Protein AF-T1B1P4-F1 (afdb_monomer_lite)

Secondary structure (DSSP, 8-state):
----------PPPPPPHHHHHHHHHHHHTTPEEE-S-HHHHTTSTT-EEE---------

Sequence (59 aa):
MVRSAPRSRRKASPIGNNDLWIAAHAKAAGLIVVTNNEREFRRVPGLQVRNWAMKRRTA

pLDDT: mean 83.87, std 17.8, range [41.97, 98.31]

Foldseek 3Di:
DDDDDDDDDDDPDAQDPVLVVVLVVCQVVVHEAEDPPVVNSVVDPPHHYHYPDDDDDDD

Organism: NCBI:txid410659

Radius of gyration: 16.33 Å; chains: 1; bounding box: 47×25×38 Å

InterPro domains:
  IPR002716 PIN domain [PF01850] (9-46)
  IPR029060 PIN-like domain superfamily [SSF88723] (8-53)
  IPR050556 Type II toxin-antitoxin system RNase [PTHR33653] (7-52)

Structure (mmCIF, N/CA/C/O backbone):
data_AF-T1B1P4-F1
#
_entry.id   AF-T1B1P4-F1
#
loop_
_atom_site.group_PDB
_atom_site.id
_atom_site.type_symbol
_atom_site.label_atom_id
_atom_site.label_alt_id
_atom_site.label_comp_id
_atom_site.label_asym_id
_atom_site.label_entity_id
_atom_site.label_seq_id
_atom_site.pdbx_PDB_ins_code
_atom_site.Cartn_x
_atom_site.Cartn_y
_atom_site.Cartn_z
_atom_site.occupancy
_atom_site.B_iso_or_equiv
_atom_site.auth_seq_id
_atom_site.auth_comp_id
_atom_site.auth_asym_id
_atom_site.auth_atom_id
_atom_site.pdbx_PDB_model_num
ATOM 1 N N . MET A 1 1 ? 35.132 14.227 19.934 1.00 41.97 1 MET A N 1
ATO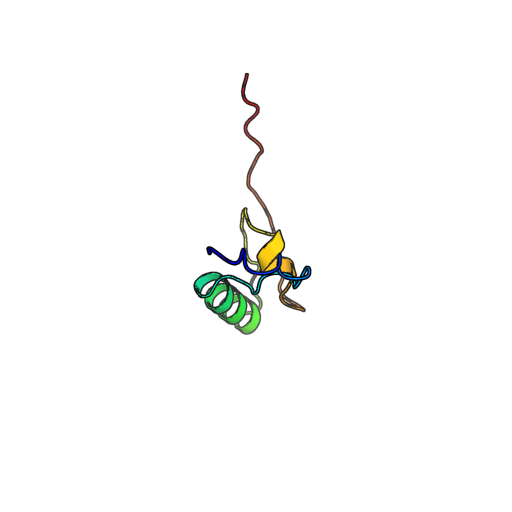M 2 C CA . MET A 1 1 ? 34.402 15.277 19.186 1.00 41.97 1 MET A CA 1
ATOM 3 C C . MET A 1 1 ? 33.307 14.615 18.355 1.00 41.97 1 MET A C 1
ATOM 5 O O . MET A 1 1 ? 33.582 14.132 17.266 1.00 41.97 1 MET A O 1
ATOM 9 N N . VAL A 1 2 ? 32.094 14.487 18.903 1.00 46.66 2 VAL A N 1
ATOM 10 C CA . VAL A 1 2 ? 30.960 13.833 18.225 1.00 46.66 2 VAL A CA 1
ATOM 11 C C . VAL A 1 2 ? 30.343 14.848 17.263 1.00 46.66 2 VAL A C 1
ATOM 13 O O . VAL A 1 2 ? 29.711 15.806 17.698 1.00 46.66 2 VAL A O 1
ATOM 16 N N . ARG A 1 3 ? 30.579 14.701 15.956 1.00 50.25 3 ARG A N 1
ATOM 17 C CA . ARG A 1 3 ? 29.929 15.549 14.948 1.00 50.25 3 ARG A CA 1
ATOM 18 C C . ARG A 1 3 ? 28.513 15.028 14.718 1.00 50.25 3 ARG A C 1
ATOM 20 O O . ARG A 1 3 ? 28.328 14.008 14.062 1.00 50.25 3 ARG A O 1
ATOM 27 N N . SER A 1 4 ? 27.532 15.735 15.271 1.00 49.62 4 SER A N 1
ATOM 28 C CA . SER A 1 4 ? 26.112 15.585 14.957 1.00 49.62 4 SER A CA 1
ATOM 29 C C . SER A 1 4 ? 25.915 15.600 13.440 1.00 49.62 4 SER A C 1
ATOM 31 O O . SER A 1 4 ? 26.203 16.598 12.778 1.00 49.62 4 SER A O 1
ATOM 33 N N . ALA A 1 5 ? 25.463 14.477 12.882 1.00 55.38 5 ALA A N 1
ATOM 34 C CA . ALA A 1 5 ? 25.151 14.370 11.465 1.00 55.38 5 ALA A CA 1
ATOM 35 C C . ALA A 1 5 ? 24.012 15.347 11.096 1.00 55.38 5 ALA A C 1
ATOM 37 O O . ALA A 1 5 ? 23.076 15.529 11.883 1.00 55.38 5 ALA A O 1
ATOM 38 N N . PRO A 1 6 ? 24.070 15.996 9.920 1.00 49.22 6 PRO A N 1
ATOM 39 C CA . PRO A 1 6 ? 23.090 16.997 9.525 1.00 49.22 6 PRO A CA 1
ATOM 40 C C . PRO A 1 6 ? 21.698 16.373 9.381 1.00 49.22 6 PRO A C 1
ATOM 42 O O . PRO A 1 6 ? 21.513 15.361 8.705 1.00 49.22 6 PRO A O 1
ATOM 45 N N . ARG A 1 7 ? 20.710 17.016 10.014 1.00 54.41 7 ARG A N 1
ATOM 46 C CA . ARG A 1 7 ? 19.278 16.697 9.941 1.00 54.41 7 ARG A CA 1
ATOM 47 C C . ARG A 1 7 ? 18.870 16.599 8.468 1.00 54.41 7 ARG A C 1
ATOM 49 O O . ARG A 1 7 ? 18.880 17.602 7.752 1.00 54.41 7 ARG A O 1
ATOM 56 N N . SER A 1 8 ? 18.590 15.382 8.002 1.00 54.31 8 SER A N 1
ATOM 57 C CA . SER A 1 8 ? 18.353 15.121 6.586 1.00 54.31 8 SER A CA 1
ATOM 58 C C . SER A 1 8 ? 17.148 15.927 6.099 1.00 54.31 8 SER A C 1
ATOM 60 O O . SER A 1 8 ? 16.085 15.978 6.722 1.00 54.31 8 SER A O 1
ATOM 62 N N . ARG A 1 9 ? 17.354 16.634 4.983 1.00 46.78 9 ARG A N 1
ATOM 63 C CA . ARG A 1 9 ? 16.309 17.363 4.262 1.00 46.78 9 ARG A CA 1
ATOM 64 C C . ARG A 1 9 ? 15.122 16.429 4.057 1.00 46.78 9 ARG A C 1
ATOM 66 O O . ARG A 1 9 ? 15.332 15.280 3.685 1.00 46.78 9 ARG A O 1
ATOM 73 N N . ARG A 1 10 ? 13.911 16.951 4.276 1.00 51.81 10 ARG A N 1
ATOM 74 C CA . ARG A 1 10 ? 12.600 16.327 4.031 1.00 51.81 10 ARG A CA 1
ATOM 75 C C . ARG A 1 10 ? 12.550 15.598 2.676 1.00 51.81 10 ARG A C 1
ATOM 77 O O . ARG A 1 10 ? 12.021 16.124 1.705 1.00 51.81 10 ARG A O 1
ATOM 84 N N . LYS A 1 11 ? 13.090 14.389 2.593 1.00 55.31 11 LYS A N 1
ATOM 85 C CA . LYS A 1 11 ? 12.732 13.422 1.564 1.00 55.31 11 LYS A CA 1
ATOM 86 C C . LYS A 1 11 ? 11.568 12.663 2.169 1.00 55.31 11 LYS A C 1
ATOM 88 O O . LYS A 1 11 ? 11.687 12.168 3.288 1.00 55.31 11 LYS A O 1
ATOM 93 N N . ALA A 1 12 ? 10.419 12.672 1.497 1.00 63.50 12 ALA A N 1
ATOM 94 C CA . ALA A 1 12 ? 9.321 11.800 1.885 1.00 63.50 12 ALA A CA 1
ATOM 95 C C . ALA A 1 12 ? 9.905 10.393 2.060 1.00 63.50 12 ALA A C 1
ATOM 97 O O . ALA A 1 12 ? 10.557 9.902 1.138 1.00 63.50 12 ALA A O 1
ATOM 98 N N . SER A 1 13 ? 9.777 9.808 3.255 1.00 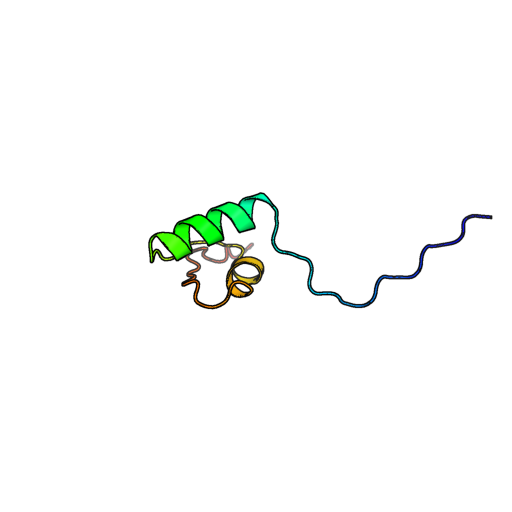70.75 13 SER A N 1
ATOM 99 C CA . SER A 1 13 ? 10.340 8.482 3.501 1.00 70.75 13 SER A CA 1
ATOM 100 C C . SER A 1 13 ? 9.818 7.514 2.435 1.00 70.75 13 SER A C 1
ATOM 102 O O . SER A 1 13 ? 8.638 7.600 2.078 1.00 70.75 13 SER A O 1
ATOM 104 N N . PRO A 1 14 ? 10.662 6.629 1.889 1.00 80.00 14 PRO A N 1
ATOM 105 C CA . PRO A 1 14 ? 10.175 5.567 1.019 1.00 80.00 14 PRO A CA 1
ATOM 106 C C . PRO A 1 14 ? 9.112 4.741 1.760 1.00 80.00 14 PRO A C 1
ATOM 108 O O . PRO A 1 14 ? 9.096 4.707 2.991 1.00 80.00 14 PRO A O 1
ATOM 111 N N . ILE A 1 15 ? 8.195 4.134 1.006 1.00 86.12 15 ILE A N 1
ATOM 112 C CA . ILE A 1 15 ? 7.237 3.161 1.544 1.00 86.12 15 ILE A CA 1
ATOM 113 C C . ILE A 1 15 ? 8.007 2.018 2.223 1.00 86.12 15 ILE A C 1
ATOM 115 O O . ILE A 1 15 ? 9.080 1.636 1.745 1.00 86.12 15 ILE A O 1
ATOM 119 N N . GLY A 1 16 ? 7.497 1.503 3.343 1.00 91.12 16 GLY A N 1
ATOM 120 C CA . GLY A 1 16 ? 8.097 0.344 4.001 1.00 91.12 16 GLY A CA 1
ATOM 121 C C . GLY A 1 16 ? 8.274 -0.841 3.040 1.00 91.12 16 GLY A C 1
ATOM 122 O O . GLY A 1 16 ? 7.493 -1.019 2.107 1.00 91.12 16 GLY A O 1
ATOM 123 N N . ASN A 1 17 ? 9.299 -1.674 3.260 1.00 90.56 17 ASN A N 1
ATOM 124 C CA . ASN A 1 17 ? 9.630 -2.771 2.339 1.00 90.56 17 ASN A CA 1
ATOM 125 C C . ASN A 1 17 ? 8.455 -3.747 2.134 1.00 90.56 17 ASN A C 1
ATOM 127 O O . ASN A 1 17 ? 8.186 -4.163 1.014 1.00 90.56 17 ASN A O 1
ATOM 131 N N . ASN A 1 18 ? 7.719 -4.073 3.199 1.00 94.75 18 ASN A N 1
ATOM 132 C CA . ASN A 1 18 ? 6.544 -4.946 3.106 1.00 94.75 18 ASN A CA 1
ATOM 133 C C . ASN A 1 18 ? 5.355 -4.230 2.451 1.00 94.75 18 ASN A C 1
ATOM 135 O O . ASN A 1 18 ? 4.680 -4.808 1.601 1.00 94.75 18 ASN A O 1
ATOM 139 N N . ASP A 1 19 ? 5.144 -2.959 2.795 1.00 94.44 19 ASP A N 1
ATOM 140 C CA . ASP A 1 19 ? 4.086 -2.121 2.226 1.00 94.44 19 ASP A CA 1
ATOM 141 C C . ASP A 1 19 ? 4.262 -1.963 0.707 1.00 94.44 19 ASP A C 1
ATOM 143 O O . ASP A 1 19 ? 3.275 -1.934 -0.029 1.00 94.44 19 ASP A O 1
ATOM 147 N N . LEU A 1 20 ? 5.507 -1.964 0.214 1.00 94.31 20 LEU A N 1
ATOM 148 C CA . LEU A 1 20 ? 5.811 -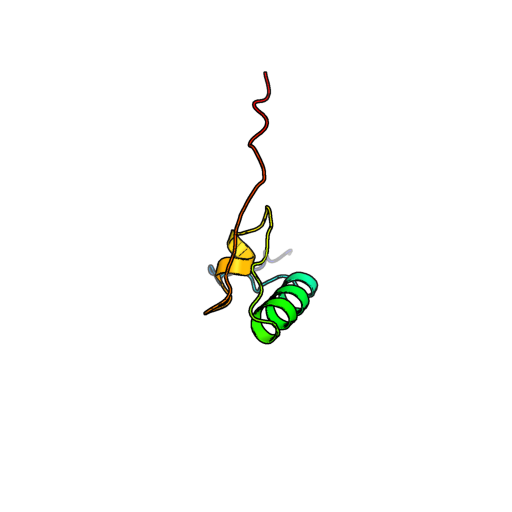1.993 -1.215 1.00 94.31 20 LEU A CA 1
ATOM 149 C C . LEU A 1 20 ? 5.286 -3.265 -1.894 1.00 94.31 20 LEU A C 1
ATOM 151 O O . LEU A 1 20 ? 4.624 -3.169 -2.926 1.00 94.31 20 LEU A O 1
ATOM 155 N N . TRP A 1 21 ? 5.555 -4.444 -1.325 1.00 96.50 21 TRP A N 1
ATOM 156 C CA . TRP A 1 21 ? 5.093 -5.719 -1.888 1.00 96.50 21 TRP A CA 1
ATOM 157 C C . TRP A 1 21 ? 3.568 -5.841 -1.852 1.00 96.50 21 TRP A C 1
ATOM 159 O O . TRP A 1 21 ? 2.964 -6.254 -2.842 1.00 96.50 21 TRP A O 1
ATOM 169 N N . ILE A 1 22 ? 2.936 -5.408 -0.758 1.00 97.06 22 ILE A N 1
ATOM 170 C CA . ILE A 1 22 ? 1.472 -5.363 -0.633 1.00 97.06 22 ILE A CA 1
ATOM 171 C C . ILE A 1 22 ? 0.876 -4.435 -1.699 1.00 97.06 22 ILE A C 1
ATOM 173 O O . ILE A 1 22 ? -0.054 -4.821 -2.408 1.00 97.06 22 ILE A O 1
ATOM 177 N N . ALA A 1 23 ? 1.429 -3.228 -1.852 1.00 96.69 23 ALA A N 1
ATOM 178 C CA . ALA A 1 23 ? 0.978 -2.263 -2.846 1.00 96.69 23 ALA A CA 1
ATOM 179 C C . ALA A 1 23 ? 1.152 -2.775 -4.282 1.00 96.69 23 ALA A C 1
ATOM 181 O O . ALA A 1 23 ? 0.254 -2.599 -5.107 1.00 96.69 23 ALA A O 1
ATOM 182 N N . ALA A 1 24 ? 2.285 -3.417 -4.583 1.00 96.38 24 ALA A N 1
ATOM 183 C CA . ALA A 1 24 ? 2.557 -3.995 -5.894 1.00 96.38 24 ALA A CA 1
ATOM 184 C C . ALA A 1 24 ? 1.554 -5.104 -6.233 1.00 96.38 24 ALA A C 1
ATOM 186 O O . ALA A 1 24 ? 0.965 -5.086 -7.313 1.00 96.38 24 ALA A O 1
ATOM 187 N N . HIS A 1 25 ? 1.306 -6.017 -5.290 1.00 98.12 25 HIS A N 1
ATOM 188 C CA . HIS A 1 25 ? 0.345 -7.100 -5.467 1.00 98.12 25 HIS A CA 1
ATOM 189 C C . HIS A 1 25 ? -1.081 -6.569 -5.664 1.00 98.12 25 HIS A C 1
ATOM 191 O O . HIS A 1 25 ? -1.745 -6.923 -6.636 1.00 98.12 25 HIS A O 1
ATOM 197 N N . ALA A 1 26 ? -1.533 -5.657 -4.796 1.00 98.12 26 ALA A N 1
ATOM 198 C CA . ALA A 1 26 ? -2.866 -5.068 -4.895 1.00 98.12 26 ALA A CA 1
ATOM 199 C C . ALA A 1 26 ? -3.062 -4.293 -6.205 1.00 98.12 26 ALA A C 1
ATOM 201 O O . ALA A 1 26 ? -4.101 -4.428 -6.846 1.00 98.12 26 ALA A O 1
ATOM 202 N N . LYS A 1 27 ? -2.054 -3.531 -6.647 1.00 97.44 27 LYS A N 1
ATOM 203 C CA . LYS A 1 27 ? -2.108 -2.808 -7.922 1.00 97.44 27 LYS A CA 1
ATOM 204 C C . LYS A 1 27 ? -2.175 -3.758 -9.117 1.00 97.44 27 LYS A C 1
ATOM 206 O O . LYS A 1 27 ? -2.981 -3.527 -10.011 1.00 97.44 27 LYS A O 1
ATOM 211 N N . ALA A 1 28 ? -1.357 -4.812 -9.128 1.00 97.44 28 ALA A N 1
ATOM 212 C CA . ALA A 1 28 ? -1.358 -5.805 -10.201 1.00 97.44 28 ALA A CA 1
ATOM 213 C C . ALA A 1 28 ? -2.703 -6.543 -10.306 1.00 97.44 28 ALA A C 1
ATOM 215 O O . ALA A 1 28 ? -3.155 -6.840 -11.407 1.00 97.44 28 ALA A O 1
ATOM 216 N N . ALA A 1 29 ? -3.359 -6.786 -9.170 1.00 98.06 29 ALA A N 1
ATOM 217 C CA . ALA A 1 29 ? -4.659 -7.447 -9.097 1.00 98.06 29 ALA A CA 1
ATOM 218 C C . ALA A 1 29 ? -5.869 -6.489 -9.194 1.00 98.06 29 ALA A C 1
ATOM 220 O O . ALA A 1 29 ? -7.007 -6.948 -9.147 1.00 98.06 29 ALA A O 1
ATOM 221 N N . GLY A 1 30 ? -5.661 -5.168 -9.300 1.00 97.25 30 GLY A N 1
ATOM 222 C CA . GLY A 1 30 ? -6.752 -4.182 -9.334 1.00 97.25 30 GLY A CA 1
ATOM 223 C C . GLY A 1 30 ? -7.562 -4.084 -8.031 1.00 97.25 30 GLY A C 1
ATOM 224 O O . GLY A 1 30 ? -8.743 -3.744 -8.062 1.00 97.25 30 GLY A O 1
ATOM 225 N N . LEU A 1 31 ? -6.948 -4.399 -6.889 1.00 98.31 31 LEU A N 1
ATOM 226 C CA . LEU A 1 31 ? -7.594 -4.460 -5.576 1.00 98.31 31 LEU A CA 1
ATOM 227 C C . LEU A 1 31 ? -7.494 -3.139 -4.798 1.00 98.31 31 LEU A C 1
ATOM 229 O O . LEU A 1 31 ? -6.632 -2.293 -5.043 1.00 98.31 31 LEU A O 1
ATOM 233 N N . ILE A 1 32 ? -8.362 -3.003 -3.793 1.00 98.12 32 ILE A N 1
ATOM 234 C CA . ILE A 1 32 ? -8.348 -1.900 -2.827 1.00 98.12 32 ILE A CA 1
ATOM 235 C C . ILE A 1 32 ? -7.574 -2.332 -1.581 1.00 98.12 32 ILE A C 1
ATOM 237 O O . ILE A 1 32 ? -7.946 -3.306 -0.928 1.00 98.12 32 ILE A O 1
ATOM 241 N N . VAL A 1 33 ? -6.546 -1.573 -1.197 1.00 97.75 33 VAL A N 1
ATOM 242 C CA . VAL A 1 33 ? -5.843 -1.780 0.077 1.00 97.75 33 VAL A CA 1
ATOM 243 C C . VAL A 1 33 ? -6.634 -1.124 1.204 1.00 97.75 33 VAL A C 1
ATOM 245 O O . VAL A 1 33 ? -6.805 0.096 1.226 1.00 97.75 33 VAL A O 1
ATOM 248 N N . VAL A 1 34 ? -7.089 -1.924 2.167 1.00 97.19 34 VAL A N 1
ATOM 249 C CA . VAL A 1 34 ? -7.668 -1.423 3.418 1.00 97.19 34 VAL A CA 1
ATOM 250 C C . VAL A 1 34 ? -6.572 -1.370 4.482 1.00 97.19 34 VAL A C 1
ATOM 252 O O . VAL A 1 34 ? -5.995 -2.397 4.823 1.00 97.19 34 VAL A O 1
ATOM 255 N N . THR A 1 35 ? -6.256 -0.184 5.004 1.00 95.38 35 THR A N 1
ATOM 256 C CA . THR A 1 35 ? -5.142 0.008 5.950 1.00 95.38 35 THR A CA 1
ATOM 257 C C . THR A 1 35 ? -5.382 1.185 6.895 1.00 95.38 35 THR A C 1
ATOM 259 O O . THR A 1 35 ? -6.058 2.149 6.536 1.00 95.38 35 THR A O 1
ATOM 262 N N . ASN A 1 36 ? -4.792 1.146 8.097 1.00 94.19 36 ASN A N 1
ATOM 263 C CA . ASN A 1 36 ? -4.724 2.329 8.964 1.00 94.19 36 ASN A CA 1
ATOM 264 C C . ASN A 1 36 ? -3.571 3.278 8.566 1.00 94.19 36 ASN A C 1
ATOM 266 O O . ASN A 1 36 ? -3.605 4.456 8.922 1.00 94.19 36 ASN A O 1
ATOM 270 N N . ASN A 1 37 ? -2.589 2.791 7.792 1.00 91.31 37 ASN A N 1
ATOM 271 C CA . ASN A 1 37 ? -1.399 3.535 7.370 1.00 91.31 37 ASN A CA 1
ATOM 272 C C . ASN A 1 37 ? -1.568 4.139 5.964 1.00 91.31 37 ASN A C 1
ATOM 274 O O . ASN A 1 37 ? -0.694 4.031 5.103 1.00 91.31 37 ASN A O 1
ATOM 278 N N . GLU A 1 38 ? -2.711 4.776 5.685 1.00 93.31 38 GLU A N 1
ATOM 279 C CA . GLU A 1 38 ? -3.020 5.265 4.329 1.00 93.31 38 GLU A CA 1
ATOM 280 C C . GLU A 1 38 ? -1.957 6.208 3.762 1.00 93.31 38 GLU A C 1
ATOM 282 O O . GLU A 1 38 ? -1.785 6.297 2.549 1.00 93.31 38 GLU A O 1
ATOM 287 N N . ARG A 1 39 ? -1.249 6.936 4.632 1.00 91.06 39 ARG A N 1
ATOM 288 C CA . ARG A 1 39 ? -0.244 7.924 4.233 1.00 91.06 39 ARG A CA 1
ATOM 289 C C . ARG A 1 39 ? 0.873 7.304 3.395 1.00 91.06 39 ARG A C 1
ATOM 291 O O . ARG A 1 39 ? 1.383 7.986 2.507 1.00 91.06 39 ARG A O 1
ATOM 298 N N . GLU A 1 40 ? 1.271 6.070 3.683 1.00 93.00 40 GLU A N 1
ATOM 299 C CA . GLU A 1 40 ? 2.308 5.383 2.912 1.00 93.00 40 GLU A CA 1
ATOM 300 C C . GLU A 1 40 ? 1.761 4.861 1.586 1.00 93.00 40 GLU A C 1
ATOM 302 O O . GLU A 1 40 ? 2.304 5.188 0.531 1.00 93.00 40 GLU A O 1
ATOM 307 N N . PHE A 1 41 ? 0.631 4.154 1.617 1.00 94.38 41 PHE A N 1
ATOM 308 C CA . PHE A 1 41 ? 0.033 3.548 0.425 1.00 94.38 41 PHE A CA 1
ATOM 309 C C . PHE A 1 41 ? -0.465 4.575 -0.600 1.00 94.38 41 PHE A C 1
ATOM 311 O O . PHE A 1 41 ? -0.343 4.350 -1.802 1.00 94.38 41 PHE A O 1
ATOM 318 N N . ARG A 1 42 ? -0.936 5.751 -0.159 1.00 93.75 42 ARG A N 1
ATOM 319 C CA . ARG A 1 42 ? -1.328 6.858 -1.054 1.00 93.75 42 ARG A CA 1
ATOM 320 C C . ARG A 1 42 ? -0.164 7.431 -1.873 1.00 93.75 42 ARG A C 1
ATOM 322 O O . ARG A 1 42 ? -0.407 8.196 -2.801 1.00 93.75 42 ARG A O 1
ATOM 329 N N . ARG A 1 43 ? 1.093 7.090 -1.556 1.00 91.81 43 ARG A N 1
ATOM 330 C CA . ARG A 1 43 ? 2.260 7.476 -2.370 1.00 91.81 43 ARG A CA 1
ATOM 331 C C . ARG A 1 43 ? 2.393 6.643 -3.643 1.00 91.81 43 ARG A C 1
ATOM 333 O O . ARG A 1 43 ? 3.152 7.041 -4.519 1.00 91.81 43 ARG A O 1
ATOM 340 N N . VAL A 1 44 ? 1.693 5.510 -3.747 1.00 92.81 44 VAL A N 1
ATOM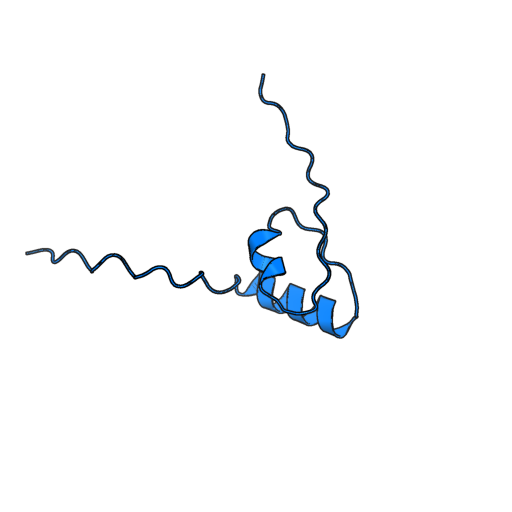 341 C CA . VAL A 1 44 ? 1.740 4.615 -4.909 1.00 92.81 44 VAL A CA 1
ATOM 342 C C . VAL A 1 44 ? 0.716 5.084 -5.950 1.00 92.81 44 VAL A C 1
ATOM 344 O O . VAL A 1 44 ? -0.488 4.958 -5.718 1.00 92.81 44 VAL A O 1
ATOM 347 N N . PRO A 1 45 ? 1.145 5.615 -7.112 1.00 94.25 45 PRO A N 1
ATOM 348 C CA . PRO A 1 45 ? 0.214 6.151 -8.099 1.00 94.25 45 PRO A CA 1
ATOM 349 C C . PRO A 1 45 ? -0.712 5.065 -8.656 1.00 94.25 45 PRO A C 1
ATOM 351 O O . PRO A 1 45 ? -0.250 3.996 -9.076 1.00 94.25 45 PRO A O 1
ATOM 354 N N . GLY A 1 46 ? -2.014 5.356 -8.682 1.00 94.75 46 GLY A N 1
ATOM 355 C CA . GLY A 1 46 ? -3.053 4.458 -9.195 1.00 94.75 46 GLY A CA 1
ATOM 356 C C . GLY A 1 46 ? -3.481 3.339 -8.238 1.00 94.75 46 GLY A C 1
ATOM 357 O O . GLY A 1 46 ? -4.305 2.517 -8.624 1.00 94.75 46 GLY A O 1
ATOM 358 N N . LEU A 1 47 ? -2.952 3.289 -7.010 1.00 97.25 47 LEU A N 1
ATOM 359 C CA . LEU A 1 47 ? -3.409 2.338 -5.998 1.00 97.25 47 LEU A CA 1
ATOM 360 C C . LEU A 1 47 ? -4.668 2.863 -5.295 1.00 97.25 47 LEU A C 1
ATOM 362 O O . LEU A 1 47 ? -4.687 3.990 -4.797 1.00 97.25 47 LEU A O 1
ATOM 366 N N . GLN A 1 48 ? -5.707 2.034 -5.216 1.00 97.62 48 GLN A N 1
ATOM 367 C CA . GLN A 1 48 ? -6.916 2.357 -4.462 1.00 97.62 48 GLN A CA 1
ATOM 368 C C . GLN A 1 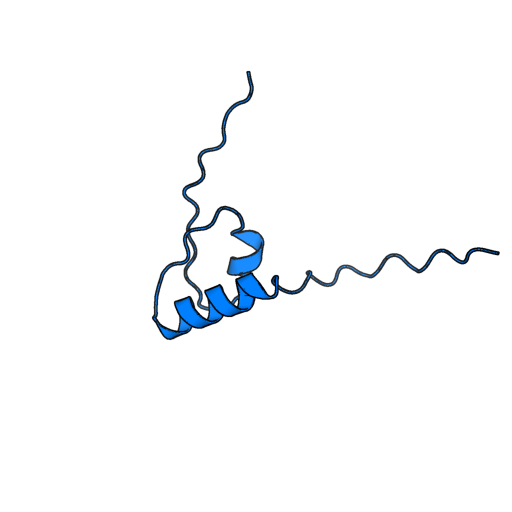48 ? -6.710 2.019 -2.979 1.00 97.62 48 GLN A C 1
ATOM 370 O O . GLN A 1 48 ? -6.296 0.910 -2.645 1.00 97.62 48 GLN A O 1
ATOM 375 N N . VAL A 1 49 ? -7.003 2.968 -2.085 1.00 97.56 49 VAL A N 1
ATOM 376 C CA . VAL A 1 49 ? -6.764 2.835 -0.636 1.00 97.56 49 VAL A CA 1
ATOM 377 C C . VAL A 1 49 ? -8.005 3.260 0.151 1.00 97.56 49 VAL A C 1
ATOM 379 O O . VAL A 1 49 ? -8.636 4.261 -0.190 1.00 97.56 49 VAL A O 1
ATOM 382 N N . ARG A 1 50 ? -8.351 2.513 1.205 1.00 97.25 50 ARG A N 1
ATOM 383 C CA . ARG A 1 50 ? -9.413 2.841 2.173 1.00 97.25 50 ARG A CA 1
ATOM 384 C C . ARG A 1 50 ? -8.923 2.645 3.610 1.00 97.25 50 ARG A C 1
ATOM 386 O O . ARG A 1 50 ? -8.110 1.765 3.877 1.00 97.25 50 ARG A O 1
ATOM 393 N N . ASN A 1 51 ? -9.498 3.386 4.551 1.00 95.88 51 ASN A N 1
ATOM 394 C CA . ASN A 1 51 ? -9.253 3.226 5.981 1.00 95.88 51 ASN A CA 1
ATOM 395 C C . ASN A 1 51 ? -10.562 3.014 6.721 1.00 95.88 51 ASN A C 1
ATOM 397 O O . ASN A 1 51 ? -11.488 3.816 6.617 1.00 95.88 51 ASN A O 1
ATOM 401 N N . TRP A 1 52 ? -10.623 1.908 7.455 1.00 95.06 52 TRP A N 1
ATOM 402 C CA . TRP A 1 52 ? -11.774 1.516 8.267 1.00 95.06 52 TRP A CA 1
ATOM 403 C C . TRP A 1 52 ? -11.501 1.641 9.768 1.00 95.06 52 TRP A C 1
ATOM 405 O O . TRP A 1 52 ? -12.367 1.328 10.581 1.00 95.06 52 TRP A O 1
ATOM 415 N N . ALA A 1 53 ? -10.304 2.083 10.160 1.00 91.94 53 ALA A N 1
ATOM 416 C CA . ALA A 1 53 ? -9.953 2.256 11.556 1.00 91.94 53 ALA A CA 1
ATOM 417 C C . ALA A 1 53 ? -10.799 3.382 12.161 1.00 91.94 53 ALA A C 1
ATOM 419 O O . ALA A 1 53 ? -10.631 4.564 11.852 1.00 91.94 53 ALA A O 1
ATOM 420 N N .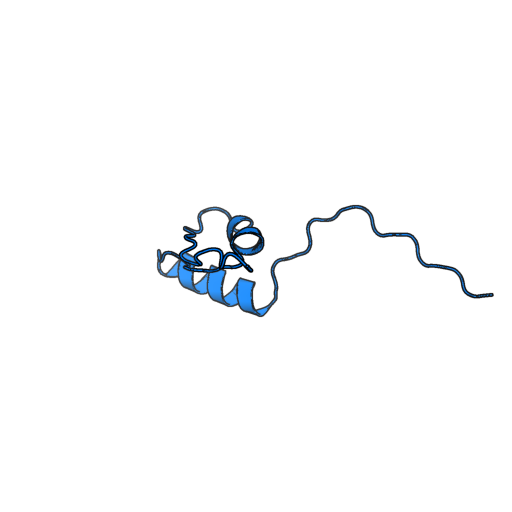 MET A 1 54 ? -11.707 3.013 13.060 1.00 86.19 54 MET A N 1
ATOM 421 C CA . MET A 1 54 ? -12.411 3.981 13.889 1.00 86.19 54 MET A CA 1
ATOM 422 C C . MET A 1 54 ? -11.438 4.552 14.919 1.00 86.19 54 MET A C 1
ATOM 424 O O . MET A 1 54 ? -10.709 3.815 15.589 1.00 86.19 54 MET A O 1
ATOM 428 N N . LYS A 1 55 ? -11.428 5.878 15.076 1.00 82.06 55 LYS A N 1
ATOM 429 C CA . LYS A 1 55 ? -10.669 6.514 16.155 1.00 82.06 55 LYS A CA 1
ATOM 430 C C . LYS A 1 55 ? -11.305 6.117 17.484 1.00 82.06 55 LYS A C 1
ATOM 432 O O . LYS A 1 55 ? -12.444 6.494 17.755 1.00 82.06 55 LYS A O 1
ATOM 437 N N . ARG A 1 56 ? -10.574 5.385 18.327 1.00 81.25 56 ARG A N 1
ATOM 438 C CA . ARG A 1 56 ? -11.000 5.178 19.715 1.00 81.25 56 ARG A CA 1
ATOM 439 C C . ARG A 1 56 ? -10.864 6.514 20.441 1.00 81.25 56 ARG A C 1
ATOM 441 O O . ARG A 1 56 ? -9.773 7.076 20.487 1.00 81.25 56 ARG A O 1
ATOM 448 N N . ARG A 1 57 ? -11.970 7.041 20.969 1.00 81.50 57 ARG A N 1
ATOM 449 C CA . ARG A 1 57 ? -11.932 8.175 21.898 1.00 81.50 57 ARG A CA 1
ATOM 450 C C . ARG A 1 57 ? -11.421 7.627 23.226 1.00 81.50 57 ARG A C 1
ATOM 452 O O . ARG A 1 57 ? -12.073 6.772 23.817 1.00 81.50 57 ARG A O 1
ATOM 459 N N . THR A 1 58 ? -10.237 8.052 23.640 1.00 74.94 58 THR A N 1
ATOM 460 C CA . THR A 1 58 ? -9.787 7.866 25.020 1.00 74.94 58 THR A CA 1
ATOM 461 C C . THR A 1 58 ? -10.600 8.818 25.891 1.00 74.94 58 THR A C 1
ATOM 463 O O . THR A 1 58 ? -10.673 10.006 25.569 1.00 74.94 58 THR A O 1
ATOM 466 N N . ALA A 1 59 ? -11.279 8.260 26.893 1.00 64.25 59 ALA A N 1
ATOM 467 C CA . ALA A 1 59 ? -11.925 9.017 27.960 1.00 64.25 59 ALA A CA 1
ATOM 468 C C . ALA A 1 59 ? -10.878 9.707 28.841 1.00 64.25 59 ALA A C 1
ATOM 470 O O . ALA A 1 59 ? -9.755 9.156 28.935 1.00 64.25 59 ALA A O 1
#